Protein AF-A0A8C0KGD6-F1 (afdb_monomer_lite)

Structure (mmCIF, N/CA/C/O backbone):
data_AF-A0A8C0KGD6-F1
#
_entry.id   AF-A0A8C0KGD6-F1
#
loop_
_atom_site.group_PDB
_atom_site.id
_atom_site.type_symbol
_atom_site.label_atom_id
_atom_site.label_alt_id
_atom_site.label_comp_id
_atom_site.label_asym_id
_atom_site.label_entity_id
_atom_site.label_seq_id
_atom_site.pdbx_PDB_ins_code
_atom_site.Cartn_x
_atom_site.Cartn_y
_atom_site.Cartn_z
_atom_site.occupancy
_atom_site.B_iso_or_equiv
_atom_site.auth_seq_id
_atom_site.auth_comp_id
_atom_site.auth_asym_id
_atom_site.auth_atom_id
_atom_site.pdbx_PDB_model_num
ATOM 1 N N . ILE A 1 1 ? 8.566 30.221 13.505 1.00 35.50 1 ILE A N 1
ATOM 2 C CA . ILE A 1 1 ? 8.821 28.919 14.162 1.00 35.50 1 ILE A CA 1
ATOM 3 C C . ILE A 1 1 ? 7.686 27.996 13.737 1.00 35.50 1 ILE A C 1
ATOM 5 O O . ILE A 1 1 ? 6.710 27.932 14.455 1.00 35.50 1 ILE A O 1
ATOM 9 N N . ASN A 1 2 ? 7.704 27.459 12.514 1.00 34.28 2 ASN A N 1
ATOM 10 C CA . ASN A 1 2 ? 6.676 26.520 12.021 1.00 34.28 2 ASN A CA 1
ATOM 11 C C . ASN A 1 2 ? 7.170 25.768 10.764 1.00 34.28 2 ASN A C 1
ATOM 13 O O . ASN A 1 2 ? 6.394 25.520 9.853 1.00 34.28 2 ASN A O 1
ATOM 17 N N . GLU A 1 3 ? 8.462 25.425 10.691 1.00 36.38 3 GLU A N 1
ATOM 18 C CA . GLU A 1 3 ? 8.995 24.603 9.582 1.00 36.38 3 GLU A CA 1
ATOM 19 C C . GLU A 1 3 ? 9.937 23.464 10.024 1.00 36.38 3 GLU A C 1
ATOM 21 O O . GLU A 1 3 ? 10.174 22.549 9.246 1.00 36.38 3 GLU A O 1
ATOM 26 N N . GLU A 1 4 ? 10.407 23.419 11.278 1.00 33.22 4 GLU A N 1
ATOM 27 C CA . GLU A 1 4 ? 11.323 22.353 11.739 1.00 33.22 4 GLU A CA 1
ATOM 28 C C . GLU A 1 4 ? 10.628 21.103 12.307 1.00 33.22 4 GLU A C 1
ATOM 30 O O . GLU A 1 4 ? 11.281 20.090 12.526 1.00 33.22 4 GLU A O 1
ATOM 35 N N . MET A 1 5 ? 9.305 21.112 12.497 1.00 34.00 5 MET A N 1
ATOM 36 C CA . MET A 1 5 ? 8.588 20.014 13.171 1.00 34.00 5 MET A CA 1
ATOM 37 C C . MET A 1 5 ? 8.023 18.943 12.216 1.00 34.00 5 MET A C 1
ATOM 39 O O . MET A 1 5 ? 7.185 18.143 12.620 1.00 34.00 5 MET A O 1
ATOM 43 N N . ASN A 1 6 ? 8.451 18.939 10.947 1.00 41.38 6 ASN A N 1
ATOM 44 C CA . ASN A 1 6 ? 7.959 18.014 9.914 1.00 41.38 6 ASN A CA 1
ATOM 45 C C . ASN A 1 6 ? 9.053 17.111 9.308 1.00 41.38 6 ASN A C 1
ATOM 47 O O . ASN A 1 6 ? 8.746 16.261 8.477 1.00 41.38 6 ASN A O 1
ATOM 51 N N . SER A 1 7 ? 10.327 17.276 9.687 1.00 41.28 7 SER A N 1
ATOM 52 C CA . SER A 1 7 ? 11.426 16.482 9.112 1.00 41.28 7 SER A CA 1
ATOM 53 C C . SER A 1 7 ? 11.650 15.148 9.836 1.00 41.28 7 SER A C 1
ATOM 55 O O . SER A 1 7 ? 11.939 14.152 9.178 1.00 41.28 7 SER A O 1
ATOM 57 N N . GLU A 1 8 ? 11.457 15.084 11.158 1.00 44.38 8 GLU A N 1
ATOM 58 C CA . GLU A 1 8 ? 11.646 13.845 11.933 1.00 44.38 8 GLU A CA 1
ATOM 59 C C . GLU A 1 8 ? 10.582 12.786 11.609 1.00 44.38 8 GLU A C 1
ATOM 61 O O . GLU A 1 8 ? 10.927 11.639 11.333 1.00 44.38 8 GLU A O 1
ATOM 66 N N . GLY A 1 9 ? 9.305 13.175 11.522 1.00 50.00 9 GLY A N 1
ATOM 67 C CA . GLY A 1 9 ? 8.222 12.245 11.173 1.00 50.00 9 GLY A CA 1
ATOM 68 C C . GLY A 1 9 ? 8.303 11.710 9.737 1.00 50.00 9 GLY A C 1
ATOM 69 O O . GLY A 1 9 ? 7.907 10.578 9.473 1.00 50.00 9 GLY A O 1
ATOM 70 N N . LEU A 1 10 ? 8.860 12.493 8.807 1.00 50.72 10 LEU A N 1
ATOM 71 C CA . LEU A 1 10 ? 9.019 12.089 7.408 1.00 50.72 10 LEU A CA 1
ATOM 72 C C . LEU A 1 10 ? 10.137 11.044 7.230 1.00 50.72 10 LEU A C 1
ATOM 74 O O . LEU A 1 10 ? 10.007 10.129 6.416 1.00 50.72 10 LEU A O 1
ATOM 78 N N . ASN A 1 11 ? 11.209 11.141 8.023 1.00 56.94 11 ASN A N 1
ATOM 79 C CA . ASN A 1 11 ? 12.317 10.182 7.998 1.00 56.94 11 ASN A CA 1
ATOM 80 C C . ASN A 1 11 ? 11.900 8.796 8.520 1.00 56.94 11 ASN A C 1
ATOM 82 O O . ASN A 1 11 ? 12.302 7.781 7.948 1.00 56.94 11 ASN A O 1
ATOM 86 N N . ASP A 1 12 ? 11.050 8.747 9.549 1.00 60.91 12 ASP A N 1
ATOM 87 C CA . ASP A 1 12 ? 10.498 7.491 10.072 1.00 60.91 12 ASP A CA 1
ATOM 88 C C . ASP A 1 12 ? 9.566 6.808 9.064 1.00 60.91 12 ASP A C 1
ATOM 90 O O . ASP A 1 12 ? 9.641 5.590 8.871 1.00 60.91 12 ASP A O 1
ATOM 94 N N . CYS A 1 13 ? 8.734 7.588 8.363 1.00 63.91 13 CYS A N 1
ATOM 95 C CA . CYS A 1 13 ? 7.894 7.092 7.271 1.00 63.91 13 CYS A CA 1
ATOM 96 C C . CYS A 1 13 ? 8.726 6.425 6.176 1.00 63.91 13 CYS A C 1
ATOM 98 O O . CYS A 1 13 ? 8.428 5.297 5.778 1.00 63.91 13 CYS A O 1
ATOM 100 N N . LYS A 1 14 ? 9.810 7.076 5.748 1.00 64.62 14 LYS A N 1
ATOM 101 C CA . LYS A 1 14 ? 10.722 6.537 4.736 1.00 64.62 14 LYS A CA 1
ATOM 102 C C . LYS A 1 14 ? 11.371 5.219 5.179 1.00 64.62 14 LYS A C 1
ATOM 104 O O . LYS A 1 14 ? 11.362 4.250 4.423 1.00 64.62 14 LYS A O 1
ATOM 109 N N . LEU A 1 15 ? 11.883 5.150 6.411 1.00 69.19 15 LEU A N 1
ATOM 110 C CA . LEU A 1 15 ? 12.526 3.944 6.950 1.00 69.19 15 LEU A CA 1
ATOM 111 C C . LEU A 1 15 ? 11.543 2.768 7.078 1.00 69.19 15 LEU A C 1
ATOM 113 O O . LEU A 1 15 ? 11.891 1.615 6.820 1.00 69.19 15 LEU A O 1
ATOM 117 N N . HIS A 1 16 ? 10.302 3.040 7.476 1.00 69.19 16 HIS A N 1
ATOM 118 C CA . HIS A 1 16 ? 9.271 2.008 7.570 1.00 69.19 16 HIS A CA 1
ATOM 119 C C . HIS A 1 16 ? 8.854 1.493 6.190 1.00 69.19 16 HIS A C 1
ATOM 121 O O . HIS A 1 16 ? 8.584 0.305 6.021 1.00 69.19 16 HIS A O 1
ATOM 127 N N . LEU A 1 17 ? 8.855 2.370 5.189 1.00 71.19 17 LEU A N 1
ATOM 128 C CA . LEU A 1 17 ? 8.561 2.015 3.808 1.00 71.19 17 LEU A CA 1
ATOM 129 C C . LEU A 1 17 ? 9.664 1.166 3.179 1.00 71.19 17 LEU A C 1
ATOM 131 O O . LEU A 1 17 ? 9.382 0.224 2.441 1.00 71.19 17 LEU A O 1
ATOM 135 N N . GLU A 1 18 ? 10.918 1.438 3.529 1.00 72.19 18 GLU A N 1
ATOM 136 C CA . GLU A 1 18 ? 12.041 0.563 3.193 1.00 72.19 18 GLU A CA 1
ATOM 137 C C . GLU A 1 18 ? 11.879 -0.819 3.832 1.00 72.19 18 GLU A C 1
ATOM 139 O O . GLU A 1 18 ? 12.050 -1.823 3.148 1.00 72.19 18 GLU A O 1
ATOM 144 N N . LYS A 1 19 ? 11.457 -0.908 5.100 1.00 73.50 19 LYS A N 1
ATOM 145 C CA . LYS A 1 19 ? 11.143 -2.203 5.731 1.00 73.50 19 LYS A CA 1
ATOM 146 C C . LYS A 1 19 ? 9.989 -2.925 5.034 1.00 73.50 19 LYS A C 1
ATOM 148 O O . LYS A 1 19 ? 10.104 -4.119 4.778 1.00 73.50 19 LYS A O 1
ATOM 153 N N . LEU A 1 20 ? 8.913 -2.213 4.687 1.00 72.88 20 LEU A N 1
ATOM 154 C CA . LEU A 1 20 ? 7.762 -2.775 3.970 1.00 72.88 20 LEU A CA 1
ATOM 155 C C . LEU A 1 20 ? 8.164 -3.330 2.598 1.00 72.88 20 LEU A C 1
ATOM 157 O O . LEU A 1 20 ? 7.704 -4.389 2.186 1.00 72.88 20 LEU A O 1
ATOM 161 N N . THR A 1 21 ? 9.043 -2.616 1.900 1.00 70.25 21 THR A N 1
ATOM 162 C CA . THR A 1 21 ? 9.564 -3.017 0.588 1.00 70.25 21 THR A CA 1
ATOM 163 C C . THR A 1 21 ? 10.780 -3.929 0.679 1.00 70.25 21 THR A C 1
ATOM 165 O O . THR A 1 21 ? 11.402 -4.192 -0.345 1.00 70.25 21 THR A O 1
ATOM 168 N N . LEU A 1 22 ? 11.143 -4.402 1.880 1.00 69.44 22 LEU A N 1
ATOM 169 C CA . LEU A 1 22 ? 12.334 -5.218 2.145 1.00 69.44 22 LEU A CA 1
ATOM 170 C C . LEU A 1 22 ? 13.631 -4.614 1.569 1.00 69.44 22 LEU A C 1
ATOM 172 O O . LEU A 1 22 ? 14.561 -5.328 1.205 1.00 69.44 22 LEU A O 1
ATOM 176 N N . GLY A 1 23 ? 13.687 -3.288 1.448 1.00 60.84 23 GLY A N 1
ATOM 177 C CA . GLY A 1 23 ? 14.812 -2.563 0.875 1.00 60.84 23 GLY A CA 1
ATOM 178 C C . GLY A 1 23 ? 14.958 -2.715 -0.641 1.00 60.84 23 GLY A C 1
ATOM 179 O O . GLY A 1 23 ? 16.014 -2.362 -1.160 1.00 60.84 23 GLY A O 1
ATOM 180 N N . ILE A 1 24 ? 13.941 -3.184 -1.379 1.00 63.34 24 ILE A N 1
ATOM 181 C CA . ILE A 1 24 ? 13.985 -3.325 -2.853 1.00 63.34 24 ILE A CA 1
ATOM 182 C C . ILE A 1 24 ? 14.294 -1.989 -3.553 1.00 63.34 24 ILE A C 1
ATOM 184 O O . ILE A 1 24 ? 14.866 -1.970 -4.640 1.00 63.34 24 ILE A O 1
ATOM 188 N N . THR A 1 25 ? 13.963 -0.858 -2.930 1.00 60.69 25 THR A N 1
ATOM 189 C CA . THR A 1 25 ? 14.287 0.483 -3.440 1.00 60.69 25 THR A CA 1
ATOM 190 C C . THR A 1 25 ? 15.696 0.964 -3.117 1.00 60.69 25 THR A C 1
ATOM 192 O O . THR A 1 25 ? 16.136 1.972 -3.670 1.00 60.69 25 THR A O 1
ATOM 195 N N . THR A 1 26 ? 16.437 0.251 -2.266 1.00 60.81 26 THR A N 1
ATOM 196 C CA . THR A 1 26 ? 17.859 0.529 -2.063 1.00 60.81 26 THR A CA 1
ATOM 197 C C . THR A 1 26 ? 18.622 0.053 -3.296 1.00 60.81 26 THR A C 1
ATOM 199 O O . THR A 1 26 ? 18.520 -1.102 -3.706 1.00 60.81 26 THR A O 1
ATOM 202 N N . SER A 1 27 ? 19.397 0.949 -3.908 1.00 56.19 27 SER A N 1
ATOM 203 C CA . SER A 1 27 ? 20.088 0.729 -5.190 1.00 56.19 27 SER A CA 1
ATOM 204 C C . SER A 1 27 ? 20.992 -0.513 -5.238 1.00 56.19 27 SER A C 1
ATOM 206 O O . SER A 1 27 ? 21.343 -0.966 -6.322 1.00 56.19 27 SER A O 1
ATOM 208 N N . SER A 1 28 ? 21.344 -1.086 -4.082 1.00 49.75 28 SER A N 1
ATOM 209 C CA . SER A 1 28 ? 22.161 -2.298 -3.955 1.00 49.75 28 SER A CA 1
ATOM 210 C C . SER A 1 28 ? 21.372 -3.619 -4.005 1.00 49.75 28 SER A C 1
ATOM 212 O O . SER A 1 28 ? 22.002 -4.670 -4.090 1.00 49.75 28 SER A O 1
ATOM 214 N N . ASN A 1 29 ? 20.035 -3.592 -3.936 1.00 49.12 29 ASN A N 1
ATOM 215 C CA . ASN A 1 29 ? 19.168 -4.786 -3.943 1.00 49.12 29 ASN A CA 1
ATOM 216 C C . ASN A 1 29 ? 18.336 -4.927 -5.225 1.00 49.12 29 ASN A C 1
ATOM 218 O O . ASN A 1 29 ? 17.524 -5.842 -5.369 1.00 49.12 29 ASN A O 1
ATOM 222 N N . ILE A 1 30 ? 18.549 -4.026 -6.177 1.00 55.69 30 ILE A N 1
ATOM 223 C CA . ILE A 1 30 ? 17.945 -4.089 -7.494 1.00 55.69 30 ILE A CA 1
ATOM 224 C C . ILE A 1 30 ? 18.622 -5.243 -8.254 1.00 55.69 30 ILE A C 1
ATOM 226 O O . ILE A 1 30 ? 19.778 -5.144 -8.661 1.00 55.69 30 ILE A O 1
ATOM 230 N N . SER A 1 31 ? 17.917 -6.371 -8.404 1.00 55.12 31 SER A N 1
ATOM 231 C CA . SER A 1 31 ? 18.338 -7.479 -9.278 1.00 55.12 31 SER A CA 1
ATOM 232 C C . SER A 1 31 ? 18.716 -6.928 -10.662 1.00 55.12 31 SER A C 1
ATOM 234 O O . SER A 1 31 ? 18.014 -6.031 -11.127 1.00 55.12 31 SER A O 1
ATOM 236 N N . PRO A 1 32 ? 19.756 -7.440 -11.353 1.00 56.12 32 PRO A N 1
ATOM 237 C CA . PRO A 1 32 ? 20.349 -6.832 -12.557 1.00 56.12 32 PRO A CA 1
ATOM 238 C C . PRO A 1 32 ? 19.403 -6.551 -13.744 1.00 56.12 32 PRO A C 1
ATOM 240 O O . PRO A 1 32 ? 19.837 -5.953 -14.723 1.00 56.12 32 PRO A O 1
ATOM 243 N N . GLY A 1 33 ? 18.134 -6.967 -13.683 1.00 57.38 33 GLY A N 1
ATOM 244 C CA . GLY A 1 33 ? 17.100 -6.601 -14.654 1.00 57.38 33 GLY A CA 1
ATOM 245 C C . GLY A 1 33 ? 16.153 -5.482 -14.205 1.00 57.38 33 GLY A C 1
ATOM 246 O O . GLY A 1 33 ? 15.679 -4.732 -15.049 1.00 57.38 33 GLY A O 1
ATOM 247 N N . VAL A 1 34 ? 15.866 -5.335 -12.908 1.00 61.19 34 VAL A N 1
ATOM 248 C CA . VAL A 1 34 ? 15.045 -4.221 -12.400 1.00 61.19 34 VAL A CA 1
ATOM 249 C C . VAL A 1 34 ? 15.912 -2.968 -12.462 1.00 61.19 34 VAL A C 1
ATOM 251 O O . VAL A 1 34 ? 17.119 -3.041 -12.288 1.00 61.19 34 VAL A O 1
ATOM 254 N N . THR A 1 35 ? 15.366 -1.820 -12.830 1.00 61.78 35 THR A N 1
ATOM 255 C CA . THR A 1 35 ? 16.188 -0.605 -13.012 1.00 61.78 35 THR A CA 1
ATOM 256 C C . THR A 1 35 ? 15.552 0.605 -12.355 1.00 61.78 35 THR A C 1
ATOM 258 O O . THR A 1 35 ? 16.250 1.540 -11.980 1.00 61.78 35 THR A O 1
ATOM 261 N N . GLU A 1 36 ? 14.237 0.576 -12.153 1.00 67.06 36 GLU A N 1
ATOM 262 C CA . GLU A 1 36 ? 13.500 1.714 -11.629 1.00 67.06 36 GLU A CA 1
ATOM 263 C C . GLU A 1 36 ? 12.362 1.215 -10.741 1.00 67.06 36 GLU A C 1
ATOM 265 O O . GLU A 1 36 ? 11.345 0.724 -11.228 1.00 67.06 36 GLU A O 1
ATOM 2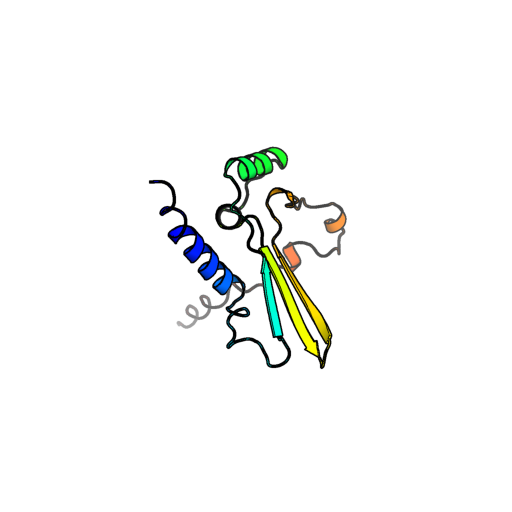70 N N . ALA A 1 37 ? 12.568 1.285 -9.426 1.00 69.44 37 ALA A N 1
ATOM 271 C CA . ALA A 1 37 ? 11.524 1.063 -8.438 1.00 69.44 37 ALA A CA 1
ATOM 272 C C . ALA A 1 37 ? 11.084 2.426 -7.896 1.00 69.44 37 ALA A C 1
ATOM 274 O O . ALA A 1 37 ? 11.850 3.112 -7.219 1.00 69.44 37 ALA A O 1
ATOM 275 N N . THR A 1 38 ? 9.857 2.829 -8.213 1.00 73.06 38 THR A N 1
ATOM 276 C CA . THR A 1 38 ? 9.281 4.098 -7.762 1.00 73.06 38 THR A CA 1
ATOM 277 C C . THR A 1 38 ? 8.306 3.822 -6.634 1.00 73.06 38 THR A C 1
ATOM 279 O O . THR A 1 38 ? 7.376 3.030 -6.789 1.00 73.06 38 THR A O 1
ATOM 282 N N . ILE A 1 39 ? 8.500 4.503 -5.508 1.00 75.00 39 ILE A N 1
ATOM 283 C CA . ILE A 1 39 ? 7.526 4.541 -4.425 1.00 75.00 39 ILE A CA 1
ATOM 284 C C . ILE A 1 39 ? 6.790 5.875 -4.484 1.00 75.00 39 ILE A C 1
ATOM 286 O O . ILE A 1 39 ? 7.408 6.936 -4.541 1.00 75.00 39 ILE A O 1
ATOM 290 N N . ILE A 1 40 ? 5.464 5.810 -4.443 1.00 79.19 40 ILE A N 1
ATOM 291 C CA . ILE A 1 40 ? 4.607 6.979 -4.287 1.00 79.19 40 ILE A CA 1
ATOM 292 C C . ILE A 1 40 ? 4.198 7.055 -2.820 1.00 79.19 40 ILE A C 1
ATOM 294 O O . ILE A 1 40 ? 3.312 6.322 -2.369 1.00 79.19 40 ILE A O 1
ATOM 298 N N . GLU A 1 41 ? 4.854 7.948 -2.086 1.00 72.75 41 GLU A N 1
ATOM 299 C CA . GLU A 1 41 ? 4.484 8.269 -0.712 1.00 72.75 41 GLU A CA 1
ATOM 300 C C . GLU A 1 41 ? 3.132 8.984 -0.694 1.00 72.75 41 GLU A C 1
ATOM 302 O O . GLU A 1 41 ? 2.894 9.944 -1.433 1.00 72.75 41 GLU A O 1
ATOM 307 N N . LYS A 1 42 ? 2.222 8.498 0.152 1.00 81.00 42 LYS A N 1
ATOM 308 C CA . LYS A 1 42 ? 0.938 9.151 0.399 1.00 81.00 42 LYS A CA 1
ATOM 309 C C . LYS A 1 42 ? 0.957 9.820 1.767 1.00 81.00 42 LYS A C 1
ATOM 311 O O . LYS A 1 42 ? 1.501 9.235 2.709 1.00 81.00 42 LYS A O 1
ATOM 316 N N . PRO A 1 43 ? 0.335 11.006 1.899 1.00 83.06 43 PRO A N 1
ATOM 317 C CA . PRO A 1 43 ? 0.266 11.694 3.178 1.00 83.06 43 PRO A CA 1
ATOM 318 C C . PRO A 1 43 ? -0.466 10.830 4.218 1.00 83.06 43 PRO A C 1
ATOM 320 O O . PRO A 1 43 ? -1.320 10.026 3.836 1.00 83.06 43 PRO A O 1
ATOM 323 N N . PRO A 1 44 ? -0.168 10.993 5.515 1.00 87.62 44 PRO A N 1
ATOM 324 C CA . PRO A 1 44 ? -0.928 10.396 6.609 1.00 87.62 44 PRO A CA 1
ATOM 325 C C . PRO A 1 44 ? -2.443 10.604 6.488 1.00 87.62 44 PRO A C 1
ATOM 327 O O . PRO A 1 44 ? -2.906 11.647 6.022 1.00 87.62 44 PRO A O 1
ATOM 330 N N . ALA A 1 45 ? -3.232 9.629 6.934 1.00 90.38 45 ALA A N 1
ATOM 331 C CA . ALA A 1 45 ? -4.673 9.787 7.079 1.00 90.38 45 ALA A CA 1
ATOM 332 C C . ALA A 1 45 ? -4.979 10.565 8.360 1.00 90.38 45 ALA A C 1
ATOM 334 O O . ALA A 1 45 ? -4.356 10.358 9.401 1.00 90.38 45 ALA A O 1
ATOM 335 N N . GLU A 1 46 ? -5.993 11.423 8.321 1.00 92.19 46 GLU A N 1
ATOM 336 C CA . GLU A 1 46 ? -6.460 12.085 9.533 1.00 92.19 46 GLU A CA 1
ATOM 337 C C . GLU A 1 46 ? -7.293 11.117 10.381 1.00 92.19 46 GLU A C 1
ATOM 339 O O . GLU A 1 46 ? -8.078 10.322 9.855 1.00 92.19 46 GLU A O 1
ATOM 344 N N . ARG A 1 47 ? -7.180 11.211 11.714 1.00 92.19 47 ARG A N 1
ATOM 345 C CA . ARG A 1 47 ? -7.912 10.331 12.650 1.00 92.19 47 ARG A CA 1
ATOM 346 C C . ARG A 1 47 ? -9.414 10.296 12.362 1.00 92.19 47 ARG A C 1
ATOM 348 O O . ARG A 1 47 ? -10.025 9.235 12.410 1.00 92.19 47 ARG A O 1
ATOM 355 N N . HIS A 1 48 ? -9.995 11.441 12.002 1.00 93.12 48 HIS A N 1
ATOM 356 C CA . HIS A 1 48 ? -11.420 11.530 11.702 1.00 93.12 48 HIS A CA 1
ATOM 357 C C . HIS A 1 48 ? -11.813 10.769 10.425 1.00 93.12 48 HIS A C 1
ATOM 359 O O . HIS A 1 48 ? -12.946 10.304 10.344 1.00 93.12 48 HIS A O 1
ATOM 365 N N . MET A 1 49 ? -10.914 10.605 9.444 1.00 93.19 49 MET A N 1
ATOM 366 C CA . MET A 1 49 ? -11.183 9.813 8.237 1.00 93.19 49 MET A CA 1
ATOM 367 C C . MET A 1 49 ? -11.326 8.331 8.577 1.00 93.19 49 MET A C 1
ATOM 369 O O . MET A 1 49 ? -12.224 7.666 8.065 1.00 93.19 49 MET A O 1
ATOM 373 N N . ILE A 1 50 ? -10.462 7.837 9.467 1.00 92.75 50 ILE A N 1
ATOM 374 C CA . ILE A 1 50 ? -10.506 6.465 9.981 1.00 92.75 50 ILE A CA 1
ATOM 375 C C . ILE A 1 50 ? -11.808 6.255 10.754 1.00 92.75 50 ILE A C 1
ATOM 377 O O . ILE A 1 50 ? -12.584 5.373 10.400 1.00 92.75 50 ILE A O 1
ATOM 381 N N . SER A 1 51 ? -12.112 7.128 11.720 1.00 93.19 51 SER A N 1
ATOM 382 C CA . SER A 1 51 ? -13.356 7.037 12.496 1.00 93.19 51 SER A CA 1
ATOM 383 C C . SER A 1 51 ? -14.609 7.148 11.623 1.00 93.19 51 SER A C 1
ATOM 385 O O . SER A 1 51 ? -15.583 6.438 11.848 1.00 93.19 51 SER A O 1
ATOM 387 N N . SER A 1 52 ? -14.593 8.005 10.598 1.00 93.94 52 SER A N 1
ATOM 388 C CA . SER A 1 52 ? -15.708 8.128 9.649 1.00 93.94 52 SER A CA 1
ATOM 389 C C . SER A 1 52 ? -15.888 6.855 8.825 1.00 93.94 52 SER A C 1
ATOM 391 O O . SER A 1 52 ? -17.018 6.452 8.553 1.00 93.94 52 SER A O 1
ATOM 393 N N . TRP A 1 53 ? -14.789 6.205 8.428 1.00 93.62 53 TRP A N 1
ATOM 394 C CA . TRP A 1 53 ? -14.845 4.928 7.722 1.00 93.62 53 TRP A CA 1
ATOM 395 C C . TRP A 1 53 ? -15.387 3.814 8.627 1.00 93.62 53 TRP A C 1
ATOM 397 O O . TRP A 1 53 ? -16.285 3.087 8.210 1.00 93.62 53 TRP A O 1
ATOM 407 N N . GLU A 1 54 ? -14.919 3.717 9.870 1.00 93.50 54 GLU A N 1
ATOM 408 C CA . GLU A 1 54 ? -15.401 2.740 10.860 1.00 93.50 54 GLU A CA 1
ATOM 409 C C . GLU A 1 54 ? -16.899 2.903 11.141 1.00 93.50 54 GLU A C 1
ATOM 411 O O . GLU A 1 54 ? -17.658 1.937 11.065 1.00 93.50 54 GLU A O 1
ATOM 416 N N . GLN A 1 55 ? -17.355 4.141 11.365 1.00 93.00 55 GLN A N 1
ATOM 417 C CA . GLN A 1 55 ? -18.776 4.451 11.555 1.00 93.00 55 GLN A CA 1
ATOM 418 C C . GLN A 1 55 ? -19.610 4.085 10.324 1.00 93.00 55 GLN A C 1
ATOM 420 O O . GLN A 1 55 ? -20.690 3.514 10.457 1.00 93.00 55 GLN A O 1
ATOM 425 N N . LYS A 1 56 ? -19.107 4.376 9.117 1.00 92.50 56 LYS A N 1
ATOM 426 C CA . LYS A 1 56 ? -19.801 4.063 7.860 1.00 92.50 56 LYS A CA 1
ATOM 427 C C . LYS A 1 56 ? -19.927 2.556 7.608 1.00 92.50 56 LYS A C 1
ATOM 429 O O . LYS A 1 56 ? -20.930 2.130 7.045 1.00 92.50 56 LYS A O 1
ATOM 434 N N . ASN A 1 57 ? -18.918 1.772 7.983 1.00 88.81 57 ASN A N 1
ATOM 435 C CA . ASN A 1 57 ? -18.881 0.322 7.757 1.00 88.81 57 ASN A CA 1
ATOM 436 C C . ASN A 1 57 ? -19.333 -0.487 8.988 1.00 88.81 57 ASN A C 1
ATOM 438 O O . ASN A 1 57 ? -19.361 -1.713 8.943 1.00 88.81 57 ASN A O 1
ATOM 442 N N . ASN A 1 58 ? -19.703 0.188 10.081 1.00 88.88 58 ASN A N 1
ATOM 443 C CA . ASN A 1 58 ? -20.114 -0.421 11.345 1.00 88.88 58 ASN A CA 1
ATOM 444 C C . ASN A 1 58 ? -19.125 -1.499 11.838 1.00 88.88 58 ASN A C 1
ATOM 446 O O . ASN A 1 58 ? -19.522 -2.584 12.266 1.00 88.88 58 ASN A O 1
ATOM 450 N N . CYS A 1 59 ? -17.827 -1.211 11.733 1.00 87.25 59 CYS A N 1
ATOM 451 C CA . CYS A 1 59 ? -16.750 -2.105 12.146 1.00 87.25 59 CYS A CA 1
ATOM 452 C C . CYS A 1 59 ? -15.566 -1.320 12.720 1.00 87.25 59 CYS A C 1
ATOM 454 O O . CYS A 1 59 ? -15.463 -0.109 12.535 1.00 87.25 59 CYS A O 1
ATOM 456 N N . ILE A 1 60 ? -14.680 -2.020 13.429 1.00 89.81 60 ILE A N 1
ATOM 457 C CA . ILE A 1 60 ? -13.452 -1.456 13.996 1.00 89.81 60 ILE A CA 1
ATOM 458 C C . ILE A 1 60 ? -12.280 -1.992 13.182 1.00 89.81 60 ILE A C 1
ATOM 460 O O . ILE A 1 60 ? -12.166 -3.204 12.980 1.00 89.81 60 ILE A O 1
ATOM 464 N N . LEU A 1 61 ? -11.413 -1.100 12.712 1.00 89.69 61 LEU A N 1
ATOM 465 C CA . LEU A 1 61 ? -10.198 -1.502 12.017 1.00 89.69 61 LEU A CA 1
ATOM 466 C C . LEU A 1 61 ? -9.186 -2.087 13.015 1.00 89.69 61 LEU A C 1
ATOM 468 O O . LEU A 1 61 ? -9.044 -1.555 14.125 1.00 89.69 61 LEU A O 1
ATOM 472 N N . PRO A 1 62 ? -8.435 -3.136 12.629 1.00 89.94 62 PRO A N 1
ATOM 473 C CA . PRO A 1 62 ? -7.305 -3.617 13.414 1.00 89.94 62 PRO A CA 1
ATOM 474 C C . PRO A 1 62 ? -6.301 -2.496 13.698 1.00 89.94 62 PRO A C 1
ATOM 476 O O . PRO A 1 62 ? -6.130 -1.578 12.889 1.00 89.94 62 PRO A O 1
ATOM 479 N N . GLU A 1 63 ? -5.627 -2.570 14.843 1.00 88.94 63 GLU A N 1
ATOM 480 C CA . GLU A 1 63 ? -4.725 -1.507 15.299 1.00 88.94 63 GLU A CA 1
ATOM 481 C C . GLU A 1 63 ? -3.592 -1.240 14.306 1.00 88.94 63 GLU A C 1
ATOM 483 O O . GLU A 1 63 ? -3.331 -0.088 13.964 1.00 88.94 63 GLU A O 1
ATOM 488 N N . ASP A 1 64 ? -3.018 -2.296 13.734 1.00 88.19 64 ASP A N 1
ATOM 489 C CA . ASP A 1 64 ? -1.950 -2.186 12.740 1.00 88.19 64 ASP A CA 1
ATOM 490 C C . ASP A 1 64 ? -2.414 -1.474 11.464 1.00 88.19 64 ASP A C 1
ATOM 492 O O . ASP A 1 64 ? -1.682 -0.660 10.903 1.00 88.19 64 ASP A O 1
ATOM 496 N N . VAL A 1 65 ? -3.662 -1.695 11.032 1.00 88.31 65 VAL A N 1
ATOM 497 C CA . VAL A 1 65 ? -4.234 -1.027 9.850 1.00 88.31 65 VAL A CA 1
ATOM 498 C C . VAL A 1 65 ? -4.467 0.457 10.125 1.00 88.31 65 VAL A C 1
ATOM 500 O O . VAL A 1 65 ? -4.222 1.296 9.252 1.00 88.31 65 VAL A O 1
ATOM 503 N N . LYS A 1 66 ? -4.918 0.804 11.335 1.00 90.94 66 LYS A N 1
ATOM 504 C CA . LYS A 1 66 ? -5.085 2.204 11.748 1.00 90.94 66 LYS A CA 1
ATOM 505 C C . LYS A 1 66 ? -3.735 2.900 11.831 1.00 90.94 66 LYS A C 1
ATOM 507 O O . LYS A 1 66 ? -3.582 3.960 11.234 1.00 90.94 66 LYS A O 1
ATOM 512 N N . ASN A 1 67 ? -2.755 2.284 12.488 1.00 90.00 67 ASN A N 1
ATOM 513 C CA . ASN A 1 67 ? -1.399 2.816 12.608 1.00 90.00 67 ASN A CA 1
ATOM 514 C C . ASN A 1 67 ? -0.744 2.995 11.241 1.00 90.00 67 ASN A C 1
ATOM 516 O O . ASN A 1 67 ? -0.187 4.057 10.977 1.00 90.00 67 ASN A O 1
ATOM 520 N N . PHE A 1 68 ? -0.901 2.020 10.342 1.00 89.31 68 PHE A N 1
ATOM 521 C CA . PHE A 1 68 ? -0.438 2.147 8.967 1.00 89.31 68 PHE A CA 1
ATOM 522 C C . PHE A 1 68 ? -1.070 3.357 8.278 1.00 89.31 68 PHE A C 1
ATOM 524 O O . PHE A 1 68 ? -0.342 4.197 7.774 1.00 89.31 68 PHE A O 1
ATOM 531 N N . ASN A 1 69 ? -2.399 3.510 8.311 1.00 89.38 69 ASN A N 1
ATOM 532 C CA . ASN A 1 69 ? -3.066 4.642 7.658 1.00 89.38 69 ASN A CA 1
ATOM 533 C C . ASN A 1 69 ? -2.719 5.996 8.303 1.00 89.38 69 ASN A C 1
ATOM 535 O O . ASN A 1 69 ? -2.621 6.990 7.589 1.00 89.38 69 ASN A O 1
ATOM 539 N N . LEU A 1 70 ? -2.504 6.044 9.623 1.00 88.50 70 LEU A N 1
ATOM 540 C CA . LEU A 1 70 ? -2.033 7.234 10.348 1.00 88.50 70 LEU A CA 1
ATOM 541 C C . LEU A 1 70 ? -0.569 7.580 10.048 1.00 88.50 70 LEU A C 1
ATOM 543 O O . LEU A 1 70 ? -0.173 8.721 10.255 1.00 88.50 70 LEU A O 1
ATOM 547 N N . MET A 1 71 ? 0.223 6.619 9.578 1.00 86.25 71 MET A N 1
ATOM 548 C CA . MET A 1 71 ? 1.608 6.823 9.155 1.00 86.25 71 MET A CA 1
ATOM 549 C C . MET A 1 71 ? 1.693 7.160 7.659 1.00 86.25 71 MET A C 1
ATOM 551 O O . MET A 1 71 ? 2.387 8.091 7.264 1.00 86.25 71 MET A O 1
ATOM 555 N N . THR A 1 72 ? 0.944 6.443 6.819 1.00 84.62 72 THR A N 1
ATOM 556 C CA . THR A 1 72 ? 0.826 6.652 5.374 1.00 84.62 72 THR A CA 1
ATOM 557 C C . THR A 1 72 ? -0.547 6.184 4.876 1.00 84.62 72 THR A C 1
ATOM 559 O O . THR A 1 72 ? -0.947 5.035 5.058 1.00 84.62 72 THR A O 1
ATOM 562 N N . ASN A 1 73 ? -1.331 7.070 4.253 1.00 88.25 73 ASN A N 1
ATOM 563 C CA . ASN A 1 73 ? -2.695 6.756 3.810 1.00 88.25 73 ASN A CA 1
ATOM 564 C C . ASN A 1 73 ? -2.701 5.928 2.515 1.00 88.25 73 ASN A C 1
ATOM 566 O O . ASN A 1 73 ? -3.120 6.394 1.446 1.00 88.25 73 ASN A O 1
ATOM 570 N N . GLY A 1 74 ? -2.241 4.685 2.605 1.00 87.31 74 GLY A N 1
ATOM 571 C CA . GLY A 1 74 ? -2.024 3.784 1.482 1.00 87.31 74 GLY A CA 1
ATOM 572 C C . GLY A 1 74 ? -0.598 3.848 0.939 1.00 87.31 74 GLY A C 1
ATOM 573 O O . GLY A 1 74 ? 0.182 4.730 1.263 1.00 87.31 74 GLY A O 1
ATOM 574 N N . PHE A 1 75 ? -0.285 2.921 0.045 1.00 87.25 75 PHE A N 1
ATOM 575 C CA . PHE A 1 75 ? 1.043 2.734 -0.527 1.00 87.25 75 PHE A CA 1
ATOM 576 C C . PHE A 1 75 ? 0.911 2.375 -2.002 1.00 87.25 75 PHE A C 1
ATOM 578 O O . PHE A 1 75 ? -0.044 1.699 -2.387 1.00 87.25 75 PHE A O 1
ATOM 585 N N . HIS A 1 76 ? 1.829 2.838 -2.841 1.00 85.56 76 HIS A N 1
ATOM 586 C CA . HIS A 1 76 ? 1.920 2.359 -4.213 1.00 85.56 76 HIS A CA 1
ATOM 587 C C . HIS A 1 76 ? 3.380 2.301 -4.635 1.00 85.56 76 HIS A C 1
ATOM 589 O O . HIS A 1 76 ? 4.093 3.301 -4.564 1.00 85.56 76 HIS A O 1
ATOM 595 N N . MET A 1 77 ? 3.799 1.127 -5.078 1.00 85.00 77 MET A N 1
ATOM 596 C CA . MET A 1 77 ? 5.129 0.868 -5.590 1.00 85.00 77 MET A CA 1
ATOM 597 C C . MET A 1 77 ? 5.005 0.230 -6.958 1.00 85.00 77 MET A C 1
ATOM 599 O O . MET A 1 77 ? 4.250 -0.721 -7.133 1.00 85.00 77 MET A O 1
ATOM 603 N N . THR A 1 78 ? 5.769 0.732 -7.912 1.00 84.69 78 THR A N 1
ATOM 604 C CA . THR A 1 78 ? 5.887 0.153 -9.250 1.00 84.69 78 THR A CA 1
ATOM 605 C C . THR A 1 78 ? 7.346 -0.132 -9.521 1.00 84.69 78 THR A C 1
ATOM 607 O O . THR A 1 78 ? 8.201 0.677 -9.158 1.00 84.69 78 THR A O 1
ATOM 610 N N . TRP A 1 79 ? 7.640 -1.254 -10.164 1.00 84.88 79 TRP A N 1
ATOM 611 C CA . TRP A 1 79 ? 8.995 -1.571 -10.590 1.00 84.88 79 TRP A CA 1
ATOM 612 C C . TRP A 1 79 ? 9.029 -1.902 -12.075 1.00 84.88 79 TRP A C 1
ATOM 614 O O . TRP A 1 79 ? 8.165 -2.605 -12.608 1.00 84.88 79 TRP A O 1
ATOM 624 N N . SER A 1 80 ? 10.061 -1.387 -12.726 1.00 82.38 80 SER A N 1
ATOM 625 C CA . SER A 1 80 ? 10.293 -1.524 -14.156 1.00 82.38 80 SER A CA 1
ATOM 626 C C . SER A 1 80 ? 11.678 -2.093 -14.422 1.00 82.38 80 SER A C 1
ATOM 628 O O . SER A 1 80 ? 12.611 -1.920 -13.630 1.00 82.38 80 SER A O 1
ATOM 630 N N . VAL A 1 81 ? 11.805 -2.756 -15.565 1.00 82.06 81 VAL A N 1
ATOM 631 C CA . VAL A 1 81 ? 13.071 -3.246 -16.110 1.00 82.06 81 VAL A CA 1
ATOM 632 C C . VAL A 1 81 ? 13.458 -2.395 -17.309 1.00 82.06 81 VAL A C 1
ATOM 634 O O . VAL A 1 81 ? 12.594 -2.011 -18.101 1.00 82.06 81 VAL A O 1
ATOM 637 N N . LYS A 1 82 ? 14.745 -2.092 -17.457 1.00 76.56 82 LYS A N 1
ATOM 638 C CA . LYS A 1 82 ? 15.256 -1.441 -18.662 1.00 76.56 82 LYS A CA 1
ATOM 639 C C . LYS A 1 82 ? 15.771 -2.507 -19.625 1.00 76.56 82 LYS A C 1
ATOM 641 O O . LYS A 1 82 ? 16.714 -3.226 -19.308 1.00 76.56 82 LYS A O 1
ATOM 646 N N . LEU A 1 83 ? 15.148 -2.595 -20.795 1.00 79.00 83 LEU A N 1
ATOM 647 C CA . LEU A 1 83 ? 15.585 -3.435 -21.905 1.00 79.00 83 LEU A CA 1
ATOM 648 C C . LEU A 1 83 ? 15.954 -2.514 -23.072 1.00 79.00 83 LEU A C 1
ATOM 650 O O . LEU A 1 83 ? 15.084 -1.878 -23.665 1.00 79.00 83 LEU A O 1
ATOM 654 N N . ASP A 1 84 ? 17.250 -2.414 -23.365 1.00 83.00 84 ASP A N 1
ATOM 655 C CA . ASP A 1 84 ? 17.818 -1.477 -24.341 1.00 83.00 84 ASP A CA 1
ATOM 656 C C . ASP A 1 84 ? 17.400 -0.009 -24.072 1.00 83.00 84 ASP A C 1
ATOM 658 O O . ASP A 1 84 ? 17.684 0.543 -23.004 1.00 83.00 84 ASP A O 1
ATOM 662 N N . GLU A 1 85 ? 16.718 0.629 -25.029 1.00 80.75 85 GLU A N 1
ATOM 663 C CA . GLU A 1 85 ? 16.178 1.998 -24.945 1.00 80.75 85 GLU A CA 1
ATOM 664 C C . GLU A 1 85 ? 14.755 2.046 -24.343 1.00 80.75 85 GLU A C 1
ATOM 666 O O . GLU A 1 85 ? 14.154 3.116 -24.246 1.00 80.75 85 GLU A O 1
ATOM 671 N N . HIS A 1 86 ? 14.191 0.905 -23.927 1.00 79.31 86 HIS A N 1
ATOM 672 C CA . HIS A 1 86 ? 12.815 0.809 -23.442 1.00 79.31 86 HIS A CA 1
ATOM 673 C C . HIS A 1 86 ? 12.742 0.482 -21.945 1.00 79.31 86 HIS A C 1
ATOM 675 O O . HIS A 1 86 ? 13.300 -0.507 -21.471 1.00 79.31 86 HIS A O 1
ATOM 681 N N . THR A 1 87 ? 11.977 1.282 -21.200 1.00 79.81 87 THR A N 1
ATOM 682 C CA . THR A 1 87 ? 11.572 0.958 -19.825 1.00 79.81 87 THR A CA 1
ATOM 683 C C . THR A 1 87 ? 10.249 0.201 -19.864 1.00 79.81 87 THR A C 1
ATOM 685 O O . THR A 1 87 ? 9.240 0.729 -20.333 1.00 79.81 87 THR A O 1
ATOM 688 N N . ILE A 1 88 ? 10.250 -1.039 -19.376 1.00 82.62 88 ILE A N 1
ATOM 689 C CA . ILE A 1 88 ? 9.082 -1.920 -19.365 1.00 82.62 88 ILE A CA 1
ATOM 690 C C . ILE A 1 88 ? 8.596 -2.072 -17.917 1.00 82.62 88 ILE A C 1
ATOM 692 O O . ILE A 1 88 ? 9.361 -2.558 -17.079 1.00 82.62 88 ILE A O 1
ATOM 696 N N . PRO A 1 89 ? 7.345 -1.692 -17.594 1.00 82.75 89 PRO A N 1
ATOM 697 C CA . PRO A 1 89 ? 6.785 -1.922 -16.267 1.00 82.75 89 PRO A CA 1
ATOM 698 C C . PRO A 1 89 ? 6.630 -3.427 -16.028 1.00 82.75 89 PRO A C 1
ATOM 700 O O . PRO A 1 89 ? 5.967 -4.116 -16.802 1.00 82.75 89 PRO A O 1
ATOM 703 N N . LEU A 1 90 ? 7.252 -3.939 -14.965 1.00 85.00 90 LEU A N 1
ATOM 704 C CA . LEU A 1 90 ? 7.243 -5.367 -14.636 1.00 85.00 90 LEU A CA 1
ATOM 705 C C . LEU A 1 90 ? 6.177 -5.700 -13.592 1.00 85.00 9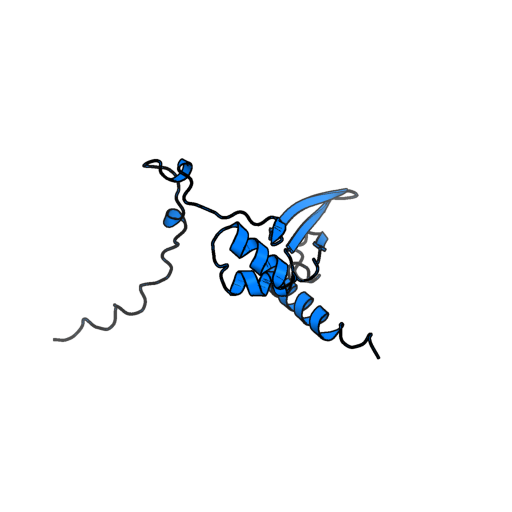0 LEU A C 1
ATOM 707 O O . LEU A 1 90 ? 5.589 -6.778 -13.642 1.00 85.00 90 LEU A O 1
ATOM 711 N N . GLY A 1 91 ? 5.894 -4.783 -12.666 1.00 84.88 91 GLY A N 1
ATOM 712 C CA . GLY A 1 91 ? 4.851 -5.003 -11.673 1.00 84.88 91 GLY A CA 1
ATOM 713 C C . GLY A 1 91 ? 4.550 -3.798 -10.795 1.00 84.88 91 GLY A C 1
ATOM 714 O O . GLY A 1 91 ? 5.208 -2.756 -10.861 1.00 84.88 91 GLY A O 1
ATOM 715 N N . SER A 1 92 ? 3.516 -3.959 -9.971 1.00 85.19 92 SER A N 1
ATOM 716 C CA . SER A 1 92 ? 3.074 -2.956 -9.010 1.00 85.19 92 SER A CA 1
ATOM 717 C C . SER A 1 92 ? 2.508 -3.605 -7.752 1.00 85.19 92 SER A C 1
ATOM 719 O O . SER A 1 92 ? 1.788 -4.599 -7.839 1.00 85.19 92 SER A O 1
ATOM 721 N N . MET A 1 93 ? 2.755 -2.992 -6.603 1.00 86.75 93 MET A N 1
ATOM 722 C CA . MET A 1 93 ? 2.151 -3.322 -5.319 1.00 86.75 93 MET A CA 1
ATOM 723 C C . MET A 1 93 ? 1.412 -2.091 -4.799 1.00 86.75 93 MET A C 1
ATOM 725 O O . MET A 1 93 ? 1.954 -0.987 -4.814 1.00 86.75 93 MET A O 1
ATOM 729 N N . ALA A 1 94 ? 0.180 -2.270 -4.326 1.00 86.81 94 ALA A N 1
ATOM 730 C CA . ALA A 1 94 ? -0.622 -1.181 -3.785 1.00 86.81 94 ALA A CA 1
ATOM 731 C C . ALA A 1 94 ? -1.272 -1.573 -2.457 1.00 86.81 94 ALA A C 1
ATOM 733 O O . ALA A 1 94 ? -1.912 -2.618 -2.363 1.00 86.81 94 ALA A O 1
ATOM 734 N N . ILE A 1 95 ? -1.182 -0.688 -1.464 1.00 88.06 95 ILE A N 1
ATOM 735 C CA . ILE A 1 95 ? -2.051 -0.698 -0.285 1.00 88.06 95 ILE A CA 1
ATOM 736 C C . ILE A 1 95 ? -3.041 0.450 -0.440 1.00 88.06 95 ILE A C 1
ATOM 738 O O . ILE A 1 95 ? -2.682 1.600 -0.726 1.00 88.06 95 ILE A O 1
ATOM 742 N N . ASN A 1 96 ? -4.319 0.133 -0.285 1.00 89.75 96 ASN A N 1
ATOM 743 C CA . ASN A 1 96 ? -5.379 1.108 -0.451 1.00 89.75 96 ASN A CA 1
ATOM 744 C C . ASN A 1 96 ? -5.370 2.145 0.672 1.00 89.75 96 ASN A C 1
ATOM 746 O O . ASN A 1 96 ? -5.082 1.851 1.825 1.00 89.75 96 ASN A O 1
ATOM 750 N N . SER A 1 97 ? -5.716 3.372 0.297 1.00 91.25 97 SER A N 1
ATOM 751 C CA . SER A 1 97 ? -6.027 4.439 1.244 1.00 91.25 97 SER A CA 1
ATOM 752 C C . SER A 1 97 ? -7.328 4.118 1.980 1.00 91.25 97 SER A C 1
ATOM 754 O O . SER A 1 97 ? -8.185 3.427 1.421 1.00 91.25 97 SER A O 1
ATOM 756 N N . ILE A 1 98 ? -7.531 4.701 3.163 1.00 92.94 98 ILE A N 1
ATOM 757 C CA . ILE A 1 98 ? -8.734 4.511 3.993 1.00 92.94 98 ILE A CA 1
ATOM 758 C C . ILE A 1 98 ? -10.041 4.700 3.203 1.00 92.94 98 ILE A C 1
ATOM 760 O O . ILE A 1 98 ? -10.983 3.929 3.340 1.00 92.94 98 ILE A O 1
ATOM 764 N N . SER A 1 99 ? -10.080 5.668 2.281 1.00 89.62 99 SER A N 1
ATOM 765 C CA . SER A 1 99 ? -11.245 5.969 1.438 1.00 89.62 99 SER A CA 1
ATOM 766 C C . SER A 1 99 ? -11.582 4.887 0.408 1.00 89.62 99 SER A C 1
ATOM 768 O O . SER A 1 99 ? -12.711 4.840 -0.078 1.00 89.62 99 SER A O 1
ATOM 770 N N . LYS A 1 100 ? -10.610 4.038 0.061 1.00 90.12 100 LYS A N 1
ATOM 771 C CA . LYS A 1 100 ? -10.743 2.933 -0.898 1.00 90.12 100 LYS A CA 1
ATOM 772 C C . LYS A 1 100 ? -10.874 1.572 -0.210 1.00 90.12 100 LYS A C 1
ATOM 774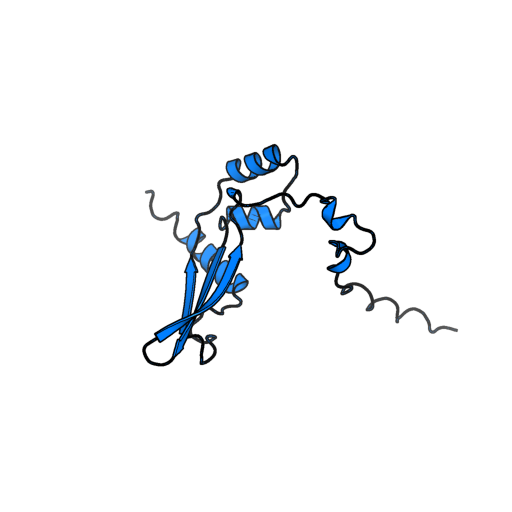 O O . LYS A 1 100 ? -11.007 0.564 -0.901 1.00 90.12 100 LYS A O 1
ATOM 779 N N . LEU A 1 101 ? -10.825 1.520 1.123 1.00 89.12 101 LEU A N 1
ATOM 780 C CA . LEU A 1 101 ? -11.062 0.280 1.851 1.00 89.12 101 LEU A CA 1
ATOM 781 C C . LEU A 1 10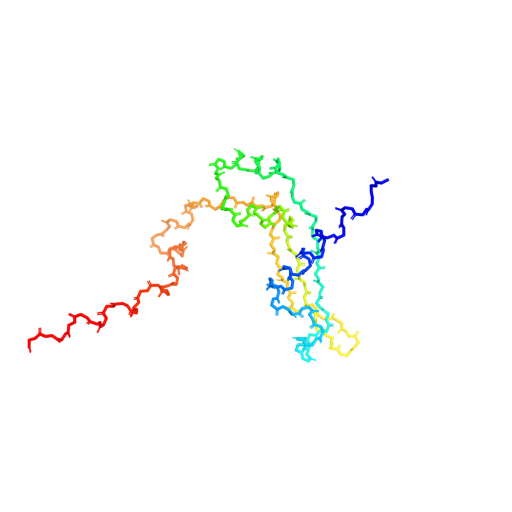1 ? -12.527 -0.121 1.726 1.00 89.12 101 LEU A C 1
ATOM 783 O O . LEU A 1 101 ? -13.434 0.701 1.868 1.00 89.12 101 LEU A O 1
ATOM 787 N N . THR A 1 102 ? -12.736 -1.407 1.478 1.00 85.75 102 THR A N 1
ATOM 788 C CA . THR A 1 102 ? -14.058 -2.024 1.408 1.00 85.75 102 THR A CA 1
ATOM 789 C C . THR A 1 102 ? -14.127 -3.090 2.485 1.00 85.75 102 THR A C 1
ATOM 791 O O . THR A 1 102 ? -13.210 -3.901 2.605 1.00 85.75 102 THR A O 1
ATOM 794 N N . GLN A 1 103 ? -15.195 -3.080 3.279 1.00 81.31 103 GLN A N 1
ATOM 795 C CA . GLN A 1 103 ? -15.429 -4.129 4.259 1.00 81.31 103 GLN A CA 1
ATOM 796 C C . GLN A 1 103 ? -15.643 -5.465 3.542 1.00 81.31 103 GLN A C 1
ATOM 798 O O . GLN A 1 103 ? -16.558 -5.613 2.729 1.00 81.31 103 GLN A O 1
ATOM 803 N N . LEU A 1 104 ? -14.811 -6.449 3.872 1.00 74.19 104 LEU A N 1
ATOM 804 C CA . LEU A 1 104 ? -15.020 -7.831 3.465 1.00 74.19 104 LEU A CA 1
ATOM 805 C C . LEU A 1 104 ? -16.068 -8.443 4.394 1.00 74.19 104 LEU A C 1
ATOM 807 O O . LEU A 1 104 ? -15.753 -9.013 5.432 1.00 74.19 104 LEU A O 1
ATOM 811 N N . ASN A 1 105 ? -17.338 -8.272 4.043 1.00 66.00 105 ASN A N 1
ATOM 812 C CA . ASN A 1 105 ? -18.398 -9.078 4.636 1.00 66.00 105 ASN A CA 1
ATOM 813 C C . ASN A 1 105 ? -18.292 -10.509 4.086 1.00 66.00 105 ASN A C 1
ATOM 815 O O . ASN A 1 105 ? -17.789 -10.697 2.975 1.00 66.00 105 ASN A O 1
ATOM 819 N N . GLN A 1 106 ? -18.782 -11.507 4.831 1.00 57.91 106 GLN A N 1
ATOM 820 C CA . GLN A 1 106 ? -19.014 -12.861 4.312 1.00 57.91 106 GLN A CA 1
ATOM 821 C C . GLN A 1 106 ? -20.017 -12.759 3.160 1.00 57.91 106 GLN A C 1
ATOM 823 O O . GLN A 1 106 ? -21.230 -12.842 3.343 1.00 57.91 106 GLN A O 1
ATOM 828 N N . SER A 1 107 ? -19.521 -12.441 1.967 1.00 53.91 107 SER A N 1
ATOM 829 C CA . SER A 1 107 ? -20.374 -12.297 0.807 1.00 53.91 107 SER A CA 1
ATOM 830 C C . SER A 1 107 ? -20.958 -13.673 0.517 1.00 53.91 107 SER A C 1
ATOM 832 O O . SER A 1 107 ? -20.252 -14.679 0.597 1.00 53.91 107 SER A O 1
ATOM 834 N N . SER A 1 108 ? -22.245 -13.739 0.186 1.00 54.44 108 SER A N 1
ATOM 835 C CA . SER A 1 108 ? -22.902 -15.013 -0.118 1.00 54.44 108 SER A CA 1
ATOM 836 C C . SER A 1 108 ? -22.242 -15.756 -1.292 1.00 54.44 108 SER A C 1
ATOM 838 O O . SER A 1 108 ? -22.390 -16.969 -1.416 1.00 54.44 108 SER A O 1
ATOM 840 N N . MET A 1 109 ? -21.437 -15.062 -2.104 1.00 55.16 109 MET A N 1
ATOM 841 C CA . MET A 1 109 ? -20.570 -15.656 -3.127 1.00 55.16 109 MET A CA 1
ATOM 842 C C . MET A 1 109 ? -19.517 -16.614 -2.543 1.00 55.16 109 MET A C 1
ATOM 844 O O . MET A 1 109 ? -19.203 -17.613 -3.181 1.00 55.16 109 MET A O 1
ATOM 848 N N . TYR A 1 110 ? -19.031 -16.363 -1.322 1.00 54.22 110 TYR A N 1
ATOM 849 C CA . TYR A 1 110 ? -18.110 -17.243 -0.585 1.00 54.22 110 TYR A CA 1
ATOM 850 C C . TYR A 1 110 ? -18.836 -18.219 0.359 1.00 54.22 110 TYR A C 1
ATOM 852 O O . TYR A 1 110 ? -18.190 -18.958 1.085 1.00 54.22 110 TYR A O 1
ATOM 860 N N . SER A 1 111 ? -20.177 -18.229 0.368 1.00 56.16 111 SER A N 1
ATOM 861 C CA . SER A 1 111 ? -20.985 -19.178 1.161 1.00 56.16 111 SER A CA 1
ATOM 862 C C . SER A 1 111 ? -21.405 -20.427 0.378 1.00 56.16 111 SER A C 1
ATOM 864 O O . SER A 1 111 ? -22.182 -21.245 0.869 1.00 56.16 111 SER A O 1
ATOM 866 N N . LEU A 1 112 ? -20.921 -20.575 -0.861 1.00 68.06 112 LEU A N 1
ATOM 867 C CA . L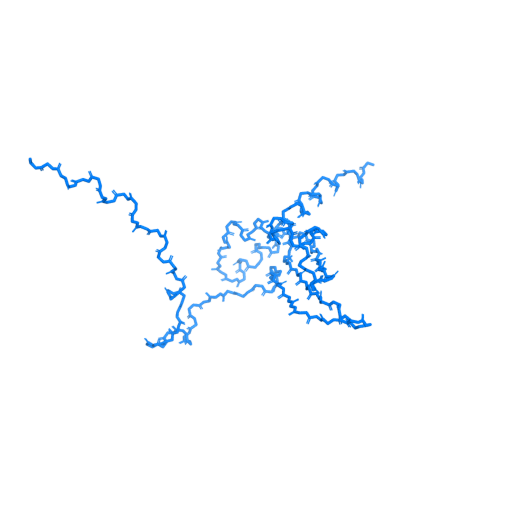EU A 1 112 ? -21.136 -21.795 -1.632 1.00 68.06 112 LEU A CA 1
ATOM 868 C C . LEU A 1 112 ? -20.393 -22.963 -0.959 1.00 68.06 112 LEU A C 1
ATOM 870 O O . LEU A 1 112 ? -19.281 -22.751 -0.482 1.00 68.06 112 LEU A O 1
ATOM 874 N N . PRO A 1 113 ? -20.938 -24.196 -0.993 1.00 68.69 113 PRO A N 1
ATOM 875 C CA . PRO A 1 113 ? -20.368 -25.349 -0.283 1.00 68.69 113 PRO A CA 1
ATOM 876 C C . PRO A 1 113 ? -18.893 -25.644 -0.594 1.00 68.69 113 PRO A C 1
ATOM 878 O O . PRO A 1 113 ? -18.225 -26.269 0.216 1.00 68.69 113 PRO A O 1
ATOM 881 N N . ASN A 1 114 ? -18.407 -25.196 -1.759 1.00 72.50 114 ASN A N 1
ATOM 882 C CA . ASN A 1 114 ? -17.051 -25.428 -2.261 1.00 72.50 114 ASN A CA 1
ATOM 883 C C . ASN A 1 114 ? -16.358 -24.130 -2.732 1.00 72.50 114 ASN A C 1
ATOM 885 O O . ASN A 1 114 ? -15.434 -24.199 -3.543 1.00 72.50 114 ASN A O 1
ATOM 889 N N . ALA A 1 115 ? -16.850 -22.943 -2.355 1.00 73.12 115 ALA A N 1
ATOM 890 C CA . ALA A 1 115 ? -16.138 -21.712 -2.702 1.00 73.12 115 ALA A CA 1
ATOM 891 C C . ALA A 1 115 ? -14.912 -21.556 -1.797 1.00 73.12 115 ALA A C 1
ATOM 893 O O . ALA A 1 115 ? -15.033 -21.835 -0.607 1.00 73.12 115 ALA A O 1
ATOM 894 N N . PRO A 1 116 ? -13.773 -21.071 -2.327 1.00 67.06 116 PRO A N 1
ATOM 895 C CA . PRO A 1 116 ? -12.657 -20.686 -1.483 1.00 67.06 116 PRO A CA 1
ATOM 896 C C . PRO A 1 116 ? -13.133 -19.606 -0.508 1.00 67.06 116 PRO A C 1
ATOM 898 O O . PRO A 1 116 ? -13.704 -18.583 -0.902 1.00 67.06 116 PRO A O 1
ATOM 901 N N . THR A 1 117 ? -12.942 -19.875 0.770 1.00 73.88 117 THR A N 1
ATOM 902 C CA . THR A 1 117 ? -13.313 -19.027 1.893 1.00 73.88 117 THR A CA 1
ATOM 903 C C . THR A 1 117 ? -12.066 -18.409 2.514 1.00 73.88 117 THR A C 1
ATOM 905 O O . THR A 1 117 ? -10.937 -18.775 2.198 1.00 73.88 117 THR A O 1
ATOM 908 N N . LEU A 1 118 ? -12.262 -17.462 3.432 1.00 65.06 118 LEU A N 1
ATOM 909 C CA . LEU A 1 118 ? -11.152 -16.922 4.220 1.00 65.06 118 LEU A CA 1
ATOM 910 C C . LEU A 1 118 ? -10.448 -18.000 5.064 1.00 65.06 118 LEU A C 1
ATOM 912 O O . LEU A 1 118 ? -9.271 -17.824 5.353 1.00 65.06 118 LEU A O 1
ATOM 916 N N . ALA A 1 119 ? -11.132 -19.104 5.392 1.00 70.25 119 ALA A N 1
ATOM 917 C CA . ALA A 1 119 ? -10.563 -20.207 6.163 1.00 70.25 119 ALA A CA 1
ATOM 918 C C . ALA A 1 119 ? -9.524 -21.025 5.376 1.00 70.25 119 ALA A C 1
ATOM 920 O O . ALA A 1 119 ? -8.663 -21.657 5.971 1.00 70.25 119 ALA A O 1
ATOM 921 N N . ASP A 1 120 ? -9.549 -20.975 4.040 1.00 75.12 120 ASP A N 1
ATOM 922 C CA . ASP A 1 120 ? -8.577 -21.694 3.202 1.00 75.12 120 ASP A CA 1
ATOM 923 C C . ASP A 1 120 ? -7.200 -21.002 3.145 1.00 75.12 120 ASP A C 1
ATOM 925 O O . ASP A 1 120 ? -6.250 -21.557 2.596 1.00 75.12 120 ASP A O 1
ATOM 929 N N . LEU A 1 121 ? -7.090 -19.771 3.664 1.00 62.75 121 LEU A N 1
ATOM 930 C CA . LEU A 1 121 ? -5.843 -18.997 3.741 1.00 62.75 121 LEU A CA 1
ATOM 931 C C . LEU A 1 121 ? -5.163 -19.090 5.116 1.00 62.75 121 LEU A C 1
ATOM 933 O O . LEU A 1 121 ? -4.109 -18.483 5.311 1.00 62.75 121 LEU A O 1
ATOM 937 N N . GLU A 1 122 ? -5.765 -19.800 6.068 1.00 64.25 122 GLU A N 1
ATOM 938 C CA . GLU A 1 122 ? -5.183 -20.060 7.381 1.00 64.25 122 GLU A CA 1
ATOM 939 C C . GLU A 1 122 ? -4.041 -21.080 7.202 1.00 64.25 122 GLU A C 1
ATOM 941 O O . GLU A 1 122 ? -4.256 -22.285 7.172 1.00 64.25 122 GLU A O 1
ATOM 946 N N . ASP A 1 123 ? -2.818 -20.591 6.972 1.00 55.53 123 ASP A N 1
ATOM 947 C CA . ASP A 1 123 ? -1.604 -21.415 6.925 1.00 55.53 123 ASP A CA 1
ATOM 948 C C . ASP A 1 123 ? -1.293 -21.905 8.349 1.00 55.53 123 ASP A C 1
ATOM 950 O O . ASP A 1 123 ? -0.938 -21.090 9.208 1.00 55.53 123 ASP A O 1
ATOM 954 N N . ASP A 1 124 ? -1.456 -23.212 8.596 1.00 57.06 124 ASP A N 1
ATOM 955 C CA . ASP A 1 124 ? -1.200 -23.946 9.852 1.00 57.06 124 ASP A CA 1
ATOM 956 C C . ASP A 1 124 ? 0.280 -23.850 10.303 1.00 57.06 124 ASP A C 1
ATOM 958 O O . ASP A 1 124 ? 1.005 -24.839 10.425 1.00 57.06 124 ASP A O 1
ATOM 962 N N . THR A 1 125 ? 0.784 -22.645 10.554 1.00 56.8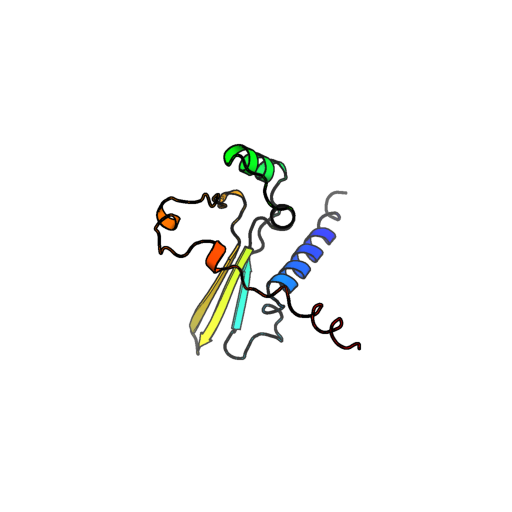4 125 THR A N 1
ATOM 963 C CA . THR A 1 125 ? 2.171 -22.405 10.989 1.00 56.84 125 THR A CA 1
ATOM 964 C C . THR A 1 125 ? 2.317 -22.287 12.499 1.00 56.84 125 THR A C 1
ATOM 966 O O . THR A 1 125 ? 3.418 -22.060 13.002 1.00 56.84 125 THR A O 1
ATOM 969 N N . LEU A 1 126 ? 1.246 -22.515 13.253 1.00 55.44 126 LEU A N 1
ATOM 970 C CA . LEU A 1 126 ? 1.279 -22.542 14.706 1.00 55.44 126 LEU A CA 1
ATOM 971 C C . LEU A 1 126 ? 0.702 -23.870 15.176 1.00 55.44 126 LEU A C 1
ATOM 973 O O . LEU A 1 126 ? -0.508 -23.996 15.237 1.00 55.44 126 LEU A O 1
ATOM 977 N N . GLU A 1 127 ? 1.580 -24.838 15.465 1.00 52.31 127 GLU A N 1
ATOM 978 C CA . GLU A 1 127 ? 1.447 -25.877 16.509 1.00 52.31 127 GLU A CA 1
ATOM 979 C C . GLU A 1 127 ? 2.205 -27.162 16.127 1.00 52.31 127 GLU A C 1
ATOM 981 O O . GLU A 1 127 ? 1.609 -28.127 15.666 1.00 52.31 127 GLU A O 1
ATOM 986 N N . ASN A 1 128 ? 3.526 -27.233 16.370 1.00 47.06 128 ASN A N 1
ATOM 987 C CA . ASN A 1 128 ? 4.125 -28.543 16.696 1.00 47.06 128 ASN A CA 1
ATOM 988 C C . ASN A 1 128 ? 5.459 -28.537 17.476 1.00 47.06 128 ASN A C 1
ATOM 990 O O . ASN A 1 128 ? 6.181 -29.531 17.433 1.00 47.06 128 ASN A O 1
ATOM 994 N N . VAL A 1 129 ? 5.832 -27.472 18.198 1.00 50.69 129 VAL A N 1
ATOM 995 C CA . VAL A 1 129 ? 7.103 -27.482 18.966 1.00 50.69 129 VAL A CA 1
ATOM 996 C C . VAL A 1 129 ? 6.982 -27.858 20.447 1.00 50.69 129 VAL A C 1
ATOM 998 O O . VAL A 1 129 ? 8.006 -28.181 21.038 1.00 50.69 129 VAL A O 1
ATOM 1001 N N . ASP A 1 130 ? 5.778 -27.959 21.024 1.00 50.84 130 ASP A N 1
ATOM 1002 C CA . ASP A 1 130 ? 5.648 -28.177 22.481 1.00 50.84 130 ASP A CA 1
ATOM 1003 C C . ASP A 1 130 ? 5.133 -29.562 22.921 1.00 50.84 130 ASP A C 1
ATOM 1005 O O . ASP A 1 130 ? 5.203 -29.888 24.104 1.00 50.84 130 ASP A O 1
ATOM 1009 N N . ASN A 1 131 ? 4.700 -30.443 22.008 1.00 48.56 131 ASN A N 1
ATOM 1010 C CA . ASN A 1 131 ? 4.092 -31.733 22.393 1.00 48.56 131 ASN A CA 1
ATOM 1011 C C . ASN A 1 131 ? 5.013 -32.970 22.340 1.00 48.56 131 ASN A C 1
ATOM 1013 O O . ASN A 1 131 ? 4.554 -34.081 22.597 1.00 48.56 131 ASN A O 1
ATOM 1017 N N . LEU A 1 132 ? 6.317 -32.820 22.077 1.00 47.88 132 LEU A N 1
ATOM 1018 C CA . LEU A 1 132 ? 7.256 -33.958 21.994 1.00 47.88 132 LEU A CA 1
ATOM 1019 C C . LEU A 1 132 ? 8.081 -34.226 23.268 1.00 47.88 132 LEU A C 1
ATOM 1021 O O . LEU A 1 132 ? 8.865 -35.171 23.288 1.00 47.88 132 LEU A O 1
ATOM 1025 N N . MET A 1 133 ? 7.891 -33.459 24.349 1.00 53.94 133 MET A N 1
ATOM 1026 C CA . MET A 1 133 ? 8.712 -33.591 25.569 1.00 53.94 133 MET A CA 1
ATOM 1027 C C . MET A 1 133 ? 8.064 -34.383 26.721 1.00 53.94 133 MET A C 1
ATOM 1029 O O . MET A 1 133 ? 8.744 -34.657 27.708 1.00 53.94 133 MET A O 1
ATOM 1033 N N . HIS A 1 134 ? 6.785 -34.779 26.631 1.00 49.97 134 HIS A N 1
ATOM 1034 C CA . HIS A 1 134 ? 6.055 -35.331 27.790 1.00 49.97 134 HIS A CA 1
ATOM 1035 C C . HIS A 1 134 ? 5.701 -36.824 27.765 1.00 49.97 134 HIS A C 1
ATOM 1037 O O . HIS A 1 134 ? 5.077 -37.311 28.710 1.00 49.97 134 HIS A O 1
ATOM 1043 N N . HIS A 1 135 ? 6.170 -37.598 26.786 1.00 45.84 135 HIS A N 1
ATOM 1044 C CA . HIS A 1 135 ? 6.027 -39.057 26.828 1.00 45.84 135 HIS A CA 1
ATOM 1045 C C . HIS A 1 135 ? 7.361 -39.777 26.668 1.00 45.84 135 HIS A C 1
ATOM 1047 O O . HIS A 1 135 ? 7.710 -40.226 25.584 1.00 45.84 135 HIS A O 1
ATOM 1053 N N . ASN A 1 136 ? 8.081 -39.900 27.789 1.00 42.41 136 ASN A N 1
ATOM 1054 C CA . ASN A 1 136 ? 8.981 -41.023 28.064 1.00 42.41 136 ASN A CA 1
ATOM 1055 C C . ASN A 1 136 ? 9.319 -41.110 29.565 1.00 42.41 136 ASN A C 1
ATOM 1057 O O . ASN A 1 136 ? 10.407 -40.724 29.974 1.00 42.41 136 ASN A O 1
ATOM 1061 N N . VAL A 1 137 ? 8.383 -41.622 30.374 1.00 36.59 137 VAL A N 1
ATOM 1062 C CA . VAL A 1 137 ? 8.655 -42.345 31.638 1.00 36.59 137 VAL A CA 1
ATOM 1063 C C . VAL A 1 137 ? 7.497 -43.343 31.812 1.00 36.59 137 VAL A C 1
ATOM 1065 O O . VAL A 1 137 ? 6.340 -42.913 31.821 1.00 36.59 137 VAL A O 1
ATOM 1068 N N . PRO A 1 138 ? 7.761 -44.660 31.789 1.00 45.12 138 PRO A N 1
ATOM 1069 C CA . PRO A 1 138 ? 8.154 -45.381 33.007 1.00 45.12 138 PRO A CA 1
ATOM 1070 C C . PRO A 1 138 ? 9.604 -45.861 33.007 1.00 45.12 138 PRO A C 1
ATOM 1072 O O . PRO A 1 138 ? 10.045 -46.408 31.972 1.00 45.12 138 PRO A O 1
#

Secondary structure (DSSP, 8-state):
--SGGGHHHHHHHHHHHHHHTTTTTSTTS--TTEEEEEEE--PPPPHHHHHHHHHHHTS---HHHHHHHHH-S-EEEEEEEEETTEEEEEEEEEE--GGG-------GGG-STTS--GGGG----S-SSSSSSS----

Radius of gyration: 21.63 Å; chains: 1; bounding box: 45×74×58 Å

Organism: NCBI:txid286419

InterPro domains:
  IPR037883 Knr4/Smi1-like domain superfamily [G3DSA:3.40.1580.10] (34-126)
  IPR039231 Tubulin polyglutamylase complex subunit 2 [PTHR31854] (7-131)

pLDDT: mean 71.38, std 17.09, range [33.22, 93.94]

Sequence (138 aa):
INEEMNSEGLNDCKLHLEKLTLGITTSSNISPGVTEATIIEKPPAERHMISSWEQKNNCILPEDVKNFNLMTNGFHMTWSVKLDEHTIPLGSMAINSISKLTQLNQSSMYSLPNAPTLADLEDDTLENVDNLMHHNVP

Foldseek 3Di:
DPDPPPPVLVVVLVVVVCVVVVVCVPPVNVDLFWDDKDKDFADADDPVLQVVLCVVQVHHDDPVVNVCNRSTQKIKIWIWGDDPPDTGTPDMDIGHGSVPDDDPDCPVQCVPPPRDDPVVVPDPPDDDDPPPPPPDDD